Protein AF-X1PFW3-F1 (afdb_monomer)

Organism: NCBI:txid412755

Foldseek 3Di:
DDPCVVCVPPPVDDDDDDPDQWDWDQDPNFIEIEGACVVFDDDDDPPPSPVRVVVVLVVVCVVPNGQEYEYEPPLDWDDPPPHYTYDNPWPFDDPVCVVVVHRTD

pLDDT: mean 93.0, std 5.18, range [73.5, 98.44]

Mean predicted aligned error: 4.08 Å

Secondary structure (DSSP, 8-state):
--HHHHTTT-TT------SSS-EEEEETTEEEEE--STT------TTTTHHHHHHHHHHHTTTS--SEEEE-SS---EEETTTEEE--------HHHHHHT-S--

Structure (mmCIF, N/CA/C/O backbone):
data_AF-X1PFW3-F1
#
_entry.id   AF-X1PFW3-F1
#
loop_
_atom_site.group_PDB
_atom_site.id
_atom_site.type_symbol
_atom_site.label_atom_id
_atom_site.label_alt_id
_atom_site.label_comp_id
_atom_site.label_asym_id
_atom_site.label_entity_id
_atom_site.label_seq_id
_atom_site.pdbx_PDB_ins_code
_atom_site.Cartn_x
_atom_site.Cartn_y
_atom_site.Cartn_z
_atom_site.occupancy
_atom_site.B_iso_or_equiv
_atom_site.auth_seq_id
_atom_site.auth_comp_id
_atom_site.auth_asym_id
_atom_site.auth_atom_id
_atom_site.pdbx_PDB_model_num
ATOM 1 N N . MET A 1 1 ? 6.676 8.861 26.776 1.00 73.50 1 MET A N 1
ATOM 2 C CA . MET A 1 1 ? 5.218 8.609 26.901 1.00 73.50 1 MET A CA 1
ATOM 3 C C . MET A 1 1 ? 4.724 8.035 25.578 1.00 73.50 1 MET A C 1
ATOM 5 O O . MET A 1 1 ? 5.119 8.570 24.556 1.00 73.50 1 MET A O 1
ATOM 9 N N . THR A 1 2 ? 3.950 6.943 25.555 1.00 92.81 2 THR A N 1
ATOM 10 C CA . THR A 1 2 ? 3.435 6.373 24.288 1.00 92.81 2 THR A CA 1
ATOM 11 C C . THR A 1 2 ? 2.153 7.084 23.851 1.00 92.81 2 THR A C 1
ATOM 13 O O . THR A 1 2 ? 1.436 7.620 24.699 1.00 92.81 2 THR A O 1
ATOM 16 N N . LEU A 1 3 ? 1.821 7.048 22.555 1.00 94.00 3 LEU A N 1
ATOM 17 C CA . LEU A 1 3 ? 0.558 7.608 22.055 1.00 94.00 3 LEU A CA 1
ATOM 18 C C . LEU A 1 3 ? -0.666 6.946 22.711 1.00 94.00 3 LEU A C 1
ATOM 20 O O . LEU A 1 3 ? -1.616 7.635 23.070 1.00 94.00 3 LEU A O 1
ATOM 24 N N . ALA A 1 4 ? -0.617 5.632 22.953 1.00 93.12 4 ALA A N 1
ATOM 25 C CA . ALA A 1 4 ? -1.684 4.917 23.656 1.00 93.12 4 ALA A CA 1
ATOM 26 C C . ALA A 1 4 ? -1.907 5.445 25.081 1.00 93.12 4 ALA A C 1
ATOM 28 O O . ALA A 1 4 ? -3.047 5.633 25.495 1.00 93.12 4 ALA A O 1
ATOM 29 N N . LYS A 1 5 ? -0.826 5.753 25.813 1.00 94.69 5 LYS A N 1
ATOM 30 C CA . LYS A 1 5 ? -0.917 6.373 27.144 1.00 94.69 5 LYS A CA 1
ATOM 31 C C . LYS A 1 5 ? -1.468 7.796 27.065 1.00 94.69 5 LYS A C 1
ATOM 33 O O . LYS A 1 5 ? -2.310 8.156 27.879 1.00 94.69 5 LYS A O 1
ATOM 38 N N . TYR A 1 6 ? -1.023 8.578 26.082 1.00 96.56 6 TYR A N 1
ATOM 39 C CA . TYR A 1 6 ? -1.499 9.946 25.875 1.00 96.56 6 TYR A CA 1
ATOM 40 C C . TYR A 1 6 ? -3.012 9.997 25.594 1.00 96.56 6 TYR A C 1
ATOM 42 O O . TYR A 1 6 ? -3.724 10.803 26.187 1.00 96.56 6 TYR A O 1
ATOM 50 N N . TYR A 1 7 ? -3.528 9.083 24.766 1.00 96.94 7 TYR A N 1
ATOM 51 C CA . TYR A 1 7 ? -4.946 9.025 24.395 1.00 96.94 7 TYR A CA 1
ATOM 52 C C . TYR A 1 7 ? -5.814 8.122 25.285 1.00 96.94 7 TYR A C 1
ATOM 54 O O . TYR A 1 7 ? -6.990 7.936 24.980 1.00 96.94 7 TYR A O 1
ATOM 62 N N . ALA A 1 8 ? -5.302 7.607 26.408 1.00 94.69 8 ALA A N 1
ATOM 63 C CA . ALA A 1 8 ? -5.996 6.604 27.228 1.00 94.69 8 ALA A CA 1
ATOM 64 C C . ALA A 1 8 ? -7.395 7.028 27.726 1.00 94.69 8 ALA A C 1
ATOM 66 O O . ALA A 1 8 ? -8.243 6.177 27.979 1.00 94.69 8 ALA A O 1
ATOM 67 N N . LYS A 1 9 ? -7.652 8.338 27.863 1.00 96.81 9 LYS A N 1
ATOM 68 C CA . LYS A 1 9 ? -8.951 8.889 28.299 1.00 96.81 9 LYS A CA 1
ATOM 69 C C . LYS A 1 9 ? -9.846 9.370 27.145 1.00 96.81 9 LYS A C 1
ATOM 71 O O . LYS A 1 9 ? -10.977 9.786 27.391 1.00 96.81 9 LYS A O 1
ATOM 76 N N . ASN A 1 10 ? -9.373 9.341 25.897 1.00 97.31 10 ASN A N 1
ATOM 77 C CA . ASN A 1 10 ? -10.135 9.813 24.741 1.00 97.31 10 ASN A CA 1
ATOM 78 C C . ASN A 1 10 ? -10.902 8.657 24.083 1.00 97.31 10 ASN A C 1
ATOM 80 O O . ASN A 1 10 ? -10.342 7.896 23.300 1.00 97.31 10 ASN A O 1
ATOM 84 N N . LYS A 1 11 ? -12.212 8.577 24.347 1.00 95.62 11 LYS A N 1
ATOM 85 C CA . LYS A 1 11 ? -13.099 7.517 23.830 1.00 95.62 11 LYS A CA 1
ATOM 86 C C . LYS A 1 11 ? -13.244 7.480 22.302 1.00 95.62 11 LYS A C 1
ATOM 88 O O . LYS A 1 11 ? -13.779 6.506 21.795 1.00 95.62 11 LYS A O 1
ATOM 93 N N . ARG A 1 12 ? -12.809 8.523 21.583 1.00 95.69 12 ARG A N 1
ATOM 94 C CA . ARG A 1 12 ? -12.858 8.589 20.110 1.00 95.69 12 ARG A CA 1
ATOM 95 C C . ARG A 1 12 ? -11.640 7.950 19.436 1.00 95.69 12 ARG A C 1
ATOM 97 O O . ARG A 1 12 ? -11.627 7.827 18.217 1.00 95.69 12 ARG A O 1
ATOM 104 N N . VAL A 1 13 ? -10.596 7.618 20.199 1.00 94.88 13 VAL A N 1
ATOM 105 C CA . VAL A 1 13 ? -9.361 7.029 19.671 1.00 94.88 13 VAL A CA 1
ATOM 106 C C . VAL A 1 13 ? -9.355 5.544 19.992 1.00 94.88 13 VAL A C 1
ATOM 108 O O . VAL A 1 13 ? -9.383 5.145 21.155 1.00 94.88 13 VAL A O 1
ATOM 111 N N . HIS A 1 14 ? -9.280 4.731 18.946 1.00 91.31 14 HIS A N 1
ATOM 112 C CA . HIS A 1 14 ? -9.216 3.281 19.046 1.00 91.31 14 HIS A CA 1
ATOM 113 C C . HIS A 1 14 ? -7.906 2.786 18.437 1.00 91.31 14 HIS A C 1
ATOM 115 O O . HIS A 1 14 ? -7.411 3.350 17.463 1.00 91.31 14 HIS A O 1
ATOM 121 N N . TRP A 1 15 ? -7.347 1.727 19.018 1.00 90.94 15 TRP A N 1
ATOM 122 C CA . TRP A 1 15 ? -6.120 1.101 18.539 1.00 90.94 15 TRP A CA 1
ATOM 123 C C . TRP A 1 15 ? -6.467 -0.204 17.839 1.00 90.94 15 TRP A C 1
ATOM 125 O O . TRP A 1 15 ? -6.973 -1.129 18.470 1.00 90.94 15 TRP A O 1
ATOM 135 N N . MET A 1 16 ? -6.168 -0.286 16.547 1.00 89.62 16 MET A N 1
ATOM 136 C CA . MET A 1 16 ? -6.175 -1.538 15.804 1.00 89.62 16 MET A CA 1
ATOM 137 C C . MET A 1 16 ? -4.726 -1.955 15.582 1.00 89.62 16 MET A C 1
ATOM 139 O O . MET A 1 16 ? -3.998 -1.311 14.833 1.00 89.62 16 MET A O 1
ATOM 143 N N . VAL A 1 17 ? -4.299 -3.010 16.274 1.00 90.50 17 VAL A N 1
ATOM 144 C CA . VAL A 1 17 ? -2.937 -3.545 16.171 1.00 90.50 17 VAL A CA 1
ATOM 145 C C . VAL A 1 17 ? -3.026 -4.968 15.637 1.00 90.50 17 VAL A C 1
ATOM 147 O O . VAL A 1 17 ? -3.243 -5.916 16.394 1.00 90.50 17 VAL A O 1
ATOM 150 N N . GLY A 1 18 ? -2.914 -5.118 14.319 1.00 88.12 18 GLY A N 1
ATOM 151 C 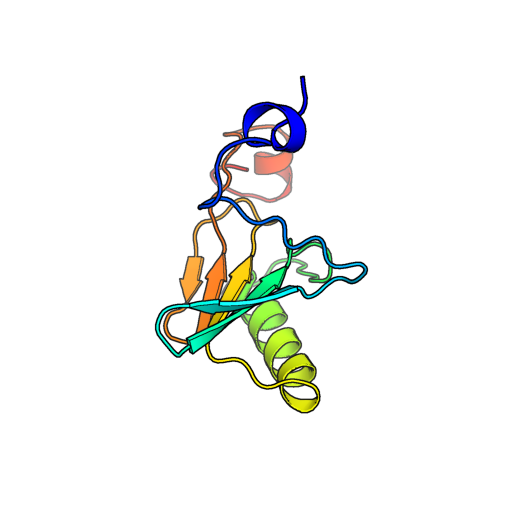CA . GLY A 1 18 ? -2.864 -6.431 13.688 1.00 88.12 18 GLY A CA 1
ATOM 152 C C . GLY A 1 18 ? -1.587 -7.182 14.034 1.00 88.12 18 GLY A C 1
ATOM 153 O O . GLY A 1 18 ? -0.531 -6.597 14.260 1.00 88.12 18 GLY A O 1
ATOM 154 N N . ARG A 1 19 ? -1.692 -8.512 14.051 1.00 90.62 19 ARG A N 1
ATOM 155 C CA . ARG A 1 19 ? -0.552 -9.425 14.240 1.00 90.62 19 ARG A CA 1
ATOM 156 C C . ARG A 1 19 ? 0.098 -9.858 12.923 1.00 90.62 19 ARG A C 1
ATOM 158 O O . ARG A 1 19 ? 1.092 -10.572 12.951 1.00 90.62 19 ARG A O 1
ATOM 165 N N . GLY A 1 20 ? -0.494 -9.486 11.790 1.00 92.00 20 GLY A N 1
ATOM 166 C CA . GLY A 1 20 ? -0.055 -9.879 10.455 1.00 92.00 20 GLY A CA 1
ATOM 167 C C . GLY A 1 20 ? 0.223 -8.681 9.555 1.00 92.00 20 GLY A C 1
ATOM 168 O O . GLY A 1 20 ? 0.066 -7.531 9.958 1.00 92.00 20 GLY A O 1
ATOM 169 N N . TYR A 1 21 ? 0.615 -8.978 8.317 1.00 95.44 21 TYR A N 1
ATOM 170 C CA . TYR A 1 21 ? 0.995 -7.973 7.322 1.00 95.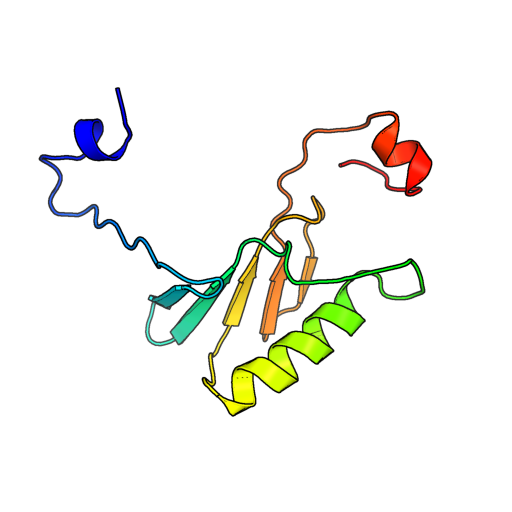44 21 TYR A CA 1
ATOM 171 C C . TYR A 1 21 ? -0.173 -7.068 6.891 1.00 95.44 21 TYR A C 1
ATOM 173 O O . TYR A 1 21 ? 0.010 -5.872 6.679 1.00 95.44 21 TYR A O 1
ATOM 181 N N . HIS A 1 22 ? -1.382 -7.629 6.799 1.00 96.75 22 HIS A N 1
ATOM 182 C CA . HIS A 1 22 ? -2.589 -6.892 6.433 1.00 96.75 22 HIS A CA 1
ATOM 183 C C . HIS A 1 22 ? -3.400 -6.501 7.667 1.00 96.75 22 HIS A C 1
ATOM 185 O O . HIS A 1 22 ? -3.761 -7.348 8.485 1.00 96.75 22 HIS A O 1
ATOM 191 N N . ASN A 1 23 ? -3.766 -5.225 7.738 1.00 96.50 23 ASN A N 1
ATOM 192 C CA . ASN A 1 23 ? -4.814 -4.711 8.613 1.00 96.50 23 ASN A CA 1
ATOM 193 C C . ASN A 1 23 ? -5.976 -4.254 7.744 1.00 96.50 23 ASN A C 1
ATOM 195 O O . ASN A 1 23 ? -5.745 -3.640 6.713 1.00 96.50 23 ASN A O 1
ATOM 199 N N . THR A 1 24 ? -7.215 -4.539 8.125 1.00 96.62 24 THR A N 1
ATOM 200 C CA . THR A 1 24 ? -8.376 -4.115 7.333 1.00 96.62 24 THR A CA 1
ATOM 201 C C . THR A 1 24 ? -9.376 -3.392 8.214 1.00 96.62 24 THR A C 1
ATOM 203 O O . THR A 1 24 ? -9.709 -3.885 9.289 1.00 96.62 24 THR A O 1
ATOM 206 N N . GLN A 1 25 ? -9.866 -2.248 7.744 1.00 96.00 25 GLN A N 1
ATOM 207 C CA . GLN A 1 25 ? -10.848 -1.423 8.438 1.00 96.00 25 GLN A CA 1
ATOM 208 C C . GLN A 1 25 ? -11.884 -0.906 7.443 1.00 96.00 25 GLN A C 1
ATOM 210 O O . GLN A 1 25 ? -11.562 -0.562 6.309 1.00 96.00 25 GLN A O 1
ATOM 215 N N . GLU A 1 26 ? -13.135 -0.827 7.879 1.00 96.62 26 GLU A N 1
ATOM 216 C CA . GLU A 1 26 ? -14.181 -0.148 7.124 1.00 96.62 26 GLU A CA 1
ATOM 217 C C . GLU A 1 26 ? -14.114 1.365 7.367 1.00 96.62 26 GLU A C 1
ATOM 219 O O . GLU A 1 26 ? -14.099 1.812 8.518 1.00 96.62 26 GLU A O 1
ATOM 224 N N . ILE A 1 27 ? -14.055 2.145 6.289 1.00 95.38 27 ILE A N 1
ATOM 225 C CA . ILE A 1 27 ? -14.010 3.609 6.299 1.00 95.38 27 ILE A CA 1
ATOM 226 C C . ILE A 1 27 ? -15.072 4.103 5.322 1.00 95.38 27 ILE A C 1
ATOM 228 O O . ILE A 1 27 ? -14.989 3.833 4.126 1.00 95.38 27 ILE A O 1
ATOM 232 N N . MET A 1 28 ? -16.077 4.820 5.833 1.00 95.62 28 MET A N 1
ATOM 233 C CA . MET A 1 28 ? -17.189 5.353 5.030 1.00 95.62 28 MET A CA 1
ATOM 234 C C . MET A 1 28 ? -17.856 4.284 4.135 1.00 95.62 28 MET A C 1
ATOM 236 O O . MET A 1 28 ? -18.123 4.530 2.962 1.00 95.62 28 MET A O 1
ATOM 240 N N . GLY A 1 29 ? -18.083 3.079 4.674 1.00 96.50 29 GLY A N 1
ATOM 241 C CA . GLY A 1 29 ? -18.706 1.962 3.950 1.00 96.50 29 GLY A CA 1
ATOM 242 C C . GLY A 1 29 ? -17.788 1.225 2.968 1.00 96.50 29 GLY A C 1
ATOM 243 O O . GLY A 1 29 ? -18.257 0.353 2.243 1.00 96.50 29 GLY A O 1
ATOM 244 N N . ARG A 1 30 ? -16.493 1.565 2.914 1.00 96.44 30 ARG A N 1
ATOM 245 C CA . ARG A 1 30 ? -15.497 0.889 2.071 1.00 96.44 30 ARG A CA 1
ATOM 246 C C . ARG A 1 30 ? -14.514 0.106 2.918 1.00 96.44 30 ARG A C 1
ATOM 248 O O . ARG A 1 30 ? -13.978 0.624 3.897 1.00 96.44 30 ARG A O 1
ATOM 255 N N . LYS A 1 31 ? -14.218 -1.121 2.513 1.00 97.81 31 LYS A N 1
ATOM 256 C CA . LYS A 1 31 ? -13.228 -1.976 3.157 1.00 97.81 31 LYS A CA 1
ATOM 257 C C . LYS A 1 31 ? -11.830 -1.596 2.678 1.00 97.81 31 LYS A C 1
ATOM 259 O O . LYS A 1 31 ? -11.493 -1.806 1.517 1.00 97.81 31 LYS A O 1
ATOM 264 N N . VAL A 1 32 ? -11.018 -1.045 3.572 1.00 97.88 32 VAL A N 1
ATOM 265 C CA . VAL A 1 32 ? -9.671 -0.548 3.268 1.00 97.88 32 VAL A CA 1
ATOM 266 C C . VAL A 1 32 ? -8.627 -1.450 3.907 1.00 97.88 32 VAL A C 1
ATOM 268 O O . VAL A 1 32 ? -8.689 -1.709 5.111 1.00 97.88 32 VAL A O 1
ATOM 271 N N . ARG A 1 33 ? -7.659 -1.914 3.113 1.00 97.94 33 ARG A N 1
ATOM 272 C CA . ARG A 1 33 ? -6.507 -2.691 3.578 1.00 97.94 33 ARG A CA 1
ATOM 273 C C . ARG A 1 33 ? -5.301 -1.778 3.761 1.00 97.94 33 ARG A C 1
ATOM 275 O O . ARG A 1 33 ? -4.931 -1.022 2.872 1.00 97.94 33 ARG A O 1
ATOM 282 N N . PHE A 1 34 ? -4.683 -1.870 4.926 1.00 97.44 34 PHE A N 1
ATOM 283 C CA . PHE A 1 34 ? -3.462 -1.180 5.300 1.00 97.44 34 PHE A CA 1
ATOM 284 C C . PHE A 1 34 ? -2.329 -2.192 5.399 1.00 97.44 34 PHE A C 1
ATOM 286 O O . PHE A 1 34 ? -2.464 -3.232 6.053 1.00 97.44 34 PHE A O 1
ATOM 293 N N . HIS A 1 35 ? -1.200 -1.863 4.788 1.00 96.75 35 HIS A N 1
ATOM 294 C CA . HIS A 1 35 ? 0.046 -2.607 4.921 1.00 96.75 35 HIS A CA 1
ATOM 295 C C . HIS A 1 35 ? 1.224 -1.648 4.765 1.00 96.75 35 HIS A C 1
ATOM 297 O O . HIS A 1 35 ? 1.080 -0.569 4.204 1.00 96.75 35 HIS A O 1
ATOM 303 N N . HIS A 1 36 ? 2.399 -1.990 5.286 1.00 95.44 36 HIS A N 1
ATOM 304 C CA . HIS A 1 36 ? 3.530 -1.062 5.216 1.00 95.44 36 HIS A CA 1
ATOM 305 C C . HIS A 1 36 ? 4.133 -0.995 3.803 1.00 95.44 36 HIS A C 1
ATOM 307 O O . HIS A 1 36 ? 4.439 0.091 3.329 1.00 95.44 36 HIS A O 1
ATOM 313 N N . GLY A 1 37 ? 4.211 -2.126 3.096 1.00 95.94 37 GLY A N 1
ATOM 314 C CA . GLY A 1 37 ? 4.743 -2.212 1.724 1.00 95.94 37 GLY A CA 1
ATOM 315 C C . GLY A 1 37 ? 6.015 -3.059 1.594 1.00 95.94 37 GLY A C 1
ATOM 316 O O . GLY A 1 37 ? 6.347 -3.485 0.497 1.00 95.94 37 GLY A O 1
ATOM 317 N N . ASP A 1 38 ? 6.649 -3.431 2.708 1.00 94.94 38 ASP A N 1
ATOM 318 C CA . ASP A 1 38 ? 7.876 -4.250 2.790 1.00 94.94 38 ASP A CA 1
ATOM 319 C C . ASP A 1 38 ? 7.705 -5.724 2.373 1.00 94.94 38 ASP A C 1
ATOM 321 O O . ASP A 1 38 ? 8.686 -6.452 2.234 1.00 94.94 38 ASP A O 1
ATOM 325 N N . GLY A 1 39 ? 6.472 -6.173 2.124 1.00 94.94 39 GLY A N 1
ATOM 326 C CA . GLY A 1 39 ? 6.160 -7.463 1.501 1.00 94.94 39 GLY A CA 1
ATOM 327 C C . GLY A 1 39 ? 6.200 -7.433 -0.032 1.00 94.94 39 GLY A C 1
ATOM 328 O O . GLY A 1 39 ? 6.106 -8.480 -0.669 1.00 94.94 39 GLY A O 1
ATOM 329 N N . LEU A 1 40 ? 6.343 -6.253 -0.640 1.00 95.69 40 LEU A N 1
ATOM 330 C CA . LEU A 1 40 ? 6.425 -6.069 -2.087 1.00 95.69 40 LEU A CA 1
ATOM 331 C C . LEU A 1 40 ? 7.894 -6.067 -2.542 1.00 95.69 40 LEU A C 1
ATOM 333 O O . LEU A 1 40 ? 8.804 -5.725 -1.785 1.00 95.69 40 LEU A O 1
ATOM 337 N N . ARG A 1 41 ? 8.153 -6.466 -3.790 1.00 93.94 41 ARG A N 1
ATOM 338 C CA . ARG A 1 41 ? 9.502 -6.493 -4.377 1.00 93.94 41 ARG A CA 1
ATOM 339 C C . ARG A 1 41 ? 9.488 -5.826 -5.745 1.00 93.94 41 ARG A C 1
ATOM 341 O O . ARG A 1 41 ? 8.652 -6.153 -6.583 1.00 93.94 41 ARG A O 1
ATOM 348 N N . TYR A 1 42 ? 10.432 -4.918 -5.961 1.00 91.81 42 TYR A N 1
ATOM 349 C CA . TYR A 1 42 ? 10.622 -4.182 -7.205 1.00 91.81 42 TYR A CA 1
ATOM 350 C C . TYR A 1 42 ? 12.120 -4.102 -7.514 1.00 91.81 42 TYR A C 1
ATOM 352 O O . TYR A 1 42 ? 12.922 -3.927 -6.601 1.00 91.81 42 TYR A O 1
ATOM 360 N N . GLN A 1 43 ? 12.493 -4.276 -8.782 1.00 88.94 43 GLN A N 1
ATOM 361 C CA . GLN A 1 43 ? 13.891 -4.364 -9.234 1.00 88.94 43 GLN A CA 1
ATOM 362 C C . GLN A 1 43 ? 14.198 -3.382 -1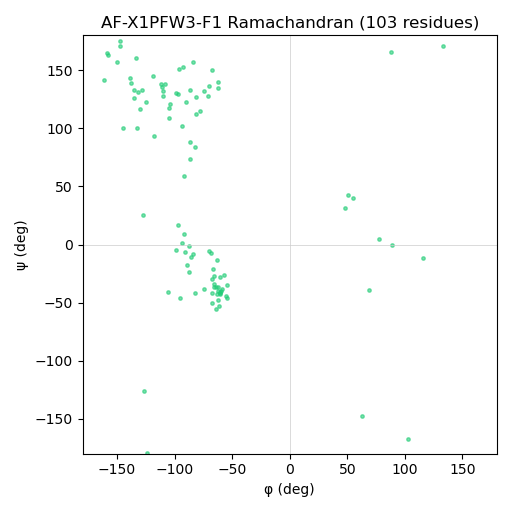0.377 1.00 88.94 43 GLN A C 1
ATOM 364 O O . GLN A 1 43 ? 15.101 -3.612 -11.176 1.00 88.94 43 GLN A O 1
ATOM 369 N N . GLY A 1 44 ? 13.441 -2.287 -10.476 1.00 85.94 44 GLY A N 1
ATOM 370 C CA . GLY A 1 44 ? 13.537 -1.36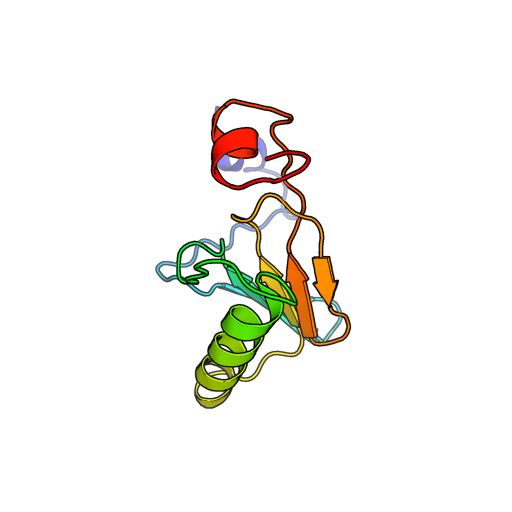0 -11.603 1.00 85.94 44 GLY A CA 1
ATOM 371 C C . GLY A 1 44 ? 12.639 -1.754 -12.781 1.00 85.94 44 GLY A C 1
ATOM 372 O O . GLY A 1 44 ? 12.108 -2.864 -12.844 1.00 85.94 44 GLY A O 1
ATOM 373 N N . GLY A 1 45 ? 12.444 -0.815 -13.707 1.00 87.62 45 GLY A N 1
ATOM 374 C CA . GLY A 1 45 ? 11.621 -0.998 -14.901 1.00 87.62 45 GL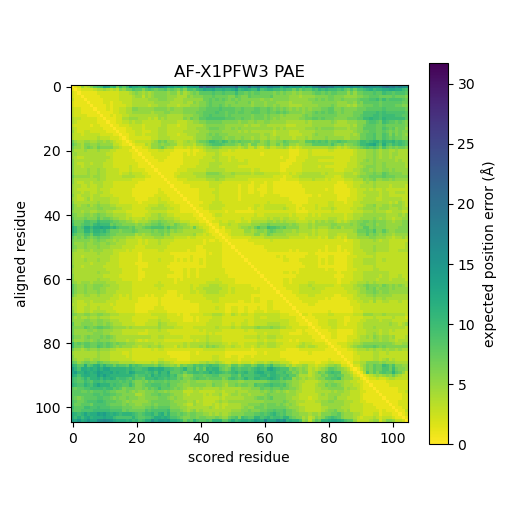Y A CA 1
ATOM 375 C C . GLY A 1 45 ? 10.645 0.149 -15.164 1.00 87.62 45 GLY A C 1
ATOM 376 O O . GLY A 1 45 ? 10.447 1.055 -14.355 1.00 87.62 45 GLY A O 1
ATOM 377 N N . VAL A 1 46 ? 10.023 0.106 -16.340 1.00 86.81 46 VAL A N 1
ATOM 378 C CA . VAL A 1 46 ? 9.003 1.081 -16.736 1.00 86.81 46 VAL A CA 1
ATOM 379 C C . VAL A 1 46 ? 7.738 0.869 -15.900 1.00 86.81 46 VAL 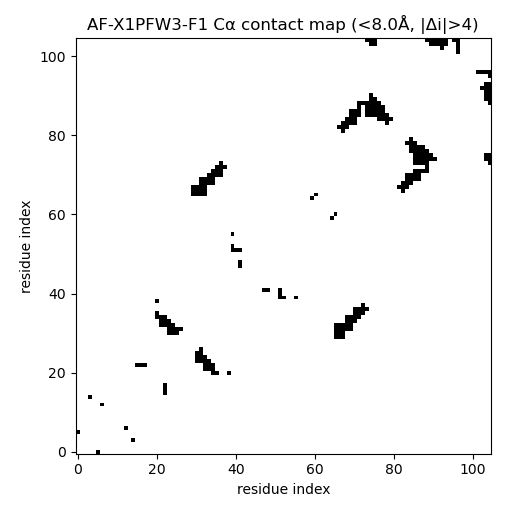A C 1
ATOM 381 O O . VAL A 1 46 ? 7.298 -0.261 -15.698 1.00 86.81 46 VAL A O 1
ATOM 384 N N . GLY A 1 47 ? 7.145 1.963 -15.421 1.00 85.25 47 GLY A N 1
ATOM 385 C CA . GLY A 1 47 ? 5.917 1.935 -14.618 1.00 85.25 47 GLY A CA 1
ATOM 386 C C . GLY A 1 47 ? 6.136 1.803 -13.108 1.00 85.25 47 GLY A C 1
ATOM 387 O O . GLY A 1 47 ? 5.157 1.804 -12.357 1.00 85.25 47 GLY A O 1
ATOM 388 N N . GLY A 1 48 ? 7.385 1.725 -12.640 1.00 89.94 48 GLY A N 1
ATOM 389 C CA . GLY A 1 48 ? 7.693 1.741 -11.211 1.00 89.94 48 GLY A CA 1
ATOM 390 C C . GLY A 1 48 ? 7.100 0.552 -10.451 1.00 89.94 48 GLY A C 1
ATOM 391 O O . GLY A 1 48 ? 6.917 -0.545 -10.983 1.00 89.94 48 GLY A O 1
ATOM 392 N N . ILE A 1 49 ? 6.732 0.787 -9.193 1.00 93.56 49 ILE A N 1
ATOM 393 C CA . ILE A 1 49 ? 6.163 -0.239 -8.307 1.00 93.56 49 ILE A CA 1
ATOM 394 C C . ILE A 1 49 ? 4.742 -0.680 -8.696 1.00 93.56 49 ILE A C 1
ATOM 396 O O . ILE A 1 49 ? 4.202 -1.604 -8.090 1.00 93.56 49 ILE A O 1
ATOM 400 N N . SER A 1 50 ? 4.115 -0.051 -9.695 1.00 95.06 50 SER A N 1
ATOM 401 C CA . SER A 1 50 ? 2.708 -0.306 -10.025 1.00 95.06 50 SER A CA 1
ATOM 402 C C . SER A 1 50 ? 2.443 -1.763 -10.416 1.00 95.06 50 SER A C 1
ATOM 404 O O . SER A 1 50 ? 1.473 -2.366 -9.958 1.00 95.06 50 SER A O 1
ATOM 406 N N . ILE A 1 51 ? 3.337 -2.368 -11.202 1.00 94.69 51 ILE A N 1
ATOM 407 C CA . ILE A 1 51 ? 3.222 -3.763 -11.636 1.00 94.69 51 ILE A CA 1
ATOM 408 C C . ILE A 1 51 ? 3.299 -4.748 -10.457 1.00 94.69 51 ILE A C 1
ATOM 410 O O . ILE A 1 51 ? 2.365 -5.545 -10.309 1.00 94.69 51 ILE A O 1
ATOM 414 N N . PRO A 1 52 ? 4.346 -4.742 -9.603 1.00 95.62 52 PRO A N 1
ATOM 415 C CA . PRO A 1 52 ? 4.394 -5.658 -8.465 1.00 95.62 52 PRO A CA 1
ATOM 416 C C . PRO A 1 52 ? 3.251 -5.433 -7.467 1.00 95.62 52 PRO A C 1
ATOM 418 O O . PRO A 1 52 ? 2.709 -6.417 -6.965 1.00 95.62 52 PRO A O 1
ATOM 421 N N . VAL A 1 53 ? 2.826 -4.184 -7.236 1.00 97.44 53 VAL A N 1
ATOM 422 C CA . VAL A 1 53 ? 1.672 -3.871 -6.372 1.00 97.44 53 VAL A CA 1
ATOM 423 C C . VAL A 1 53 ? 0.391 -4.498 -6.923 1.00 97.44 53 VAL A C 1
ATOM 425 O O . VAL A 1 53 ? -0.272 -5.261 -6.222 1.00 97.44 53 VAL A O 1
ATOM 428 N N . ASN A 1 54 ? 0.071 -4.254 -8.197 1.00 97.12 54 ASN A N 1
ATOM 429 C CA . ASN A 1 54 ? -1.137 -4.791 -8.826 1.00 97.12 54 ASN A CA 1
ATOM 430 C C . ASN A 1 54 ? -1.157 -6.326 -8.811 1.00 97.12 54 ASN A C 1
ATOM 432 O O . ASN A 1 54 ? -2.198 -6.931 -8.550 1.00 97.12 54 ASN A O 1
ATOM 436 N N . LYS A 1 55 ? -0.006 -6.971 -9.047 1.00 96.88 55 LYS A N 1
ATOM 437 C CA . LYS A 1 55 ? 0.113 -8.435 -8.965 1.00 96.88 55 LYS A CA 1
ATOM 438 C C . LYS A 1 55 ? -0.155 -8.957 -7.554 1.00 96.88 55 LYS A C 1
ATOM 440 O O . LYS A 1 55 ? -0.828 -9.978 -7.422 1.00 96.88 55 LYS A O 1
ATOM 445 N N . ALA A 1 56 ? 0.370 -8.291 -6.527 1.00 97.81 56 ALA A N 1
ATOM 446 C CA . ALA A 1 56 ? 0.191 -8.696 -5.137 1.00 9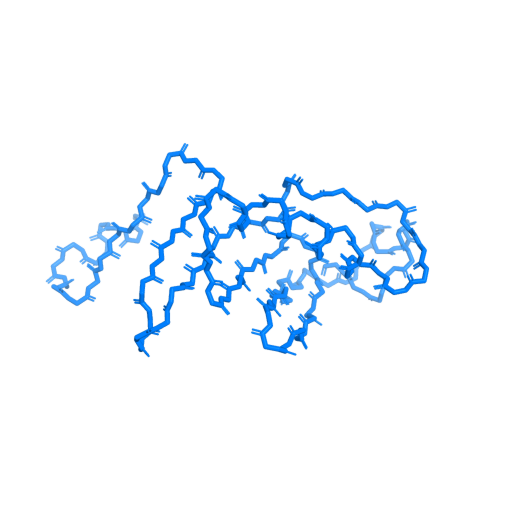7.81 56 ALA A CA 1
ATOM 447 C C . ALA A 1 56 ? -1.268 -8.539 -4.684 1.00 97.81 56 ALA A C 1
ATOM 449 O O . ALA A 1 56 ? -1.864 -9.516 -4.231 1.00 97.81 56 ALA A O 1
ATOM 450 N N . ILE A 1 57 ? -1.870 -7.367 -4.921 1.00 98.06 57 ILE A N 1
ATOM 451 C CA . ILE A 1 57 ? -3.284 -7.088 -4.621 1.00 98.06 57 ILE A CA 1
ATOM 452 C C . ILE A 1 57 ? -4.188 -8.124 -5.291 1.00 98.06 57 ILE A C 1
ATOM 454 O O . ILE A 1 57 ? -5.029 -8.722 -4.628 1.00 98.06 57 ILE A O 1
ATOM 458 N N . ALA A 1 58 ? -3.955 -8.437 -6.570 1.00 98.12 58 ALA A N 1
ATOM 459 C CA . ALA A 1 58 ? -4.743 -9.441 -7.282 1.00 98.12 58 ALA A CA 1
ATOM 460 C C . ALA A 1 58 ? -4.670 -10.850 -6.658 1.00 98.12 58 ALA A C 1
ATOM 462 O O . ALA A 1 58 ? -5.608 -11.629 -6.819 1.00 98.12 58 ALA A O 1
ATOM 463 N N . GLN A 1 59 ? -3.581 -11.217 -5.967 1.00 98.12 59 GLN A N 1
ATOM 464 C CA . GLN A 1 59 ? -3.521 -12.479 -5.216 1.00 98.12 59 GLN A CA 1
ATOM 465 C C . GLN A 1 59 ? -4.173 -12.360 -3.841 1.00 98.12 59 GLN A C 1
ATOM 467 O O . GLN A 1 59 ? -4.891 -13.269 -3.431 1.00 98.12 59 GLN A O 1
ATOM 472 N N . TRP A 1 60 ? -3.947 -11.257 -3.130 1.00 97.88 60 TRP A N 1
ATOM 473 C CA . TRP A 1 60 ? -4.522 -11.037 -1.803 1.00 97.88 60 TRP A CA 1
ATOM 474 C C . TRP A 1 60 ? -6.046 -10.942 -1.846 1.00 97.88 60 TRP A C 1
ATOM 476 O O . TRP A 1 60 ? -6.723 -11.495 -0.978 1.00 97.88 60 TRP A O 1
ATOM 486 N N . ASP A 1 61 ? -6.590 -10.346 -2.903 1.00 97.94 61 ASP A N 1
ATOM 487 C CA . ASP A 1 61 ? -8.029 -10.215 -3.114 1.00 97.94 61 ASP A CA 1
ATOM 488 C C . ASP A 1 61 ? -8.721 -11.566 -3.346 1.00 97.94 61 ASP A C 1
ATOM 490 O O . ASP A 1 61 ? -9.908 -11.692 -3.063 1.00 97.94 61 ASP A O 1
ATOM 494 N N . LYS A 1 62 ? -7.992 -12.618 -3.755 1.00 98.19 62 LYS A N 1
ATOM 495 C CA . LYS A 1 62 ? -8.547 -13.985 -3.813 1.00 98.19 62 LYS A CA 1
ATOM 496 C C . LYS A 1 62 ? -8.898 -14.540 -2.433 1.00 98.19 62 LYS A C 1
ATOM 498 O O . LYS A 1 62 ? -9.755 -15.410 -2.335 1.00 98.19 62 LYS A O 1
ATOM 503 N N . VAL A 1 63 ? -8.215 -14.075 -1.384 1.00 96.88 63 VAL A N 1
ATOM 504 C CA . VAL A 1 63 ? -8.449 -14.496 0.006 1.00 96.88 63 VAL A CA 1
ATOM 505 C C . VAL A 1 63 ? -9.386 -13.518 0.704 1.00 96.88 63 VAL A C 1
ATOM 507 O O . VAL A 1 63 ? -10.321 -13.923 1.390 1.00 96.88 63 VAL A O 1
ATOM 510 N N . GLN A 1 64 ? -9.139 -12.219 0.538 1.00 95.81 64 GLN A N 1
ATOM 511 C CA . GLN A 1 64 ? -9.955 -11.173 1.129 1.00 95.81 64 GLN A CA 1
ATOM 512 C C . GLN A 1 64 ? -10.042 -9.981 0.182 1.00 95.81 64 GLN A C 1
ATOM 514 O O . GLN A 1 64 ? -9.150 -9.133 0.153 1.00 95.81 64 GLN A O 1
ATOM 519 N N . VAL A 1 65 ? -11.160 -9.895 -0.536 1.00 97.38 65 VAL A N 1
ATOM 520 C CA . VAL A 1 65 ? -11.487 -8.726 -1.356 1.00 97.38 65 VAL A CA 1
ATOM 521 C C . VAL A 1 65 ? -11.618 -7.495 -0.459 1.00 97.38 65 VAL A C 1
ATOM 523 O O . VAL A 1 65 ? -12.254 -7.548 0.608 1.00 97.38 65 VAL A O 1
ATOM 526 N N . VAL A 1 66 ? -11.007 -6.404 -0.915 1.00 98.19 66 VAL A N 1
ATOM 527 C CA . VAL A 1 66 ? -11.087 -5.061 -0.339 1.00 98.19 66 VAL A CA 1
ATOM 528 C C . VAL A 1 66 ? -11.342 -4.035 -1.443 1.00 98.19 66 VAL A C 1
ATOM 530 O O . VAL A 1 66 ? -11.122 -4.289 -2.629 1.00 98.19 66 VAL A O 1
ATOM 533 N N . ASP A 1 67 ? -11.827 -2.864 -1.051 1.00 98.31 67 ASP A N 1
ATOM 534 C CA . ASP A 1 67 ? -12.176 -1.787 -1.972 1.00 98.31 67 ASP A CA 1
ATOM 535 C C . ASP A 1 67 ? -10.996 -0.872 -2.291 1.00 98.31 67 ASP A C 1
ATOM 537 O O . ASP A 1 67 ? -11.039 -0.175 -3.309 1.00 98.31 67 ASP A O 1
ATOM 541 N N . PHE A 1 68 ? -9.998 -0.817 -1.402 1.00 98.31 68 PHE A N 1
ATOM 542 C CA . PHE A 1 68 ? -8.848 0.074 -1.519 1.00 98.31 68 PHE A CA 1
ATOM 543 C C . PHE A 1 68 ? -7.665 -0.380 -0.652 1.00 98.31 68 PHE A C 1
ATOM 545 O O . PHE A 1 68 ? -7.868 -0.788 0.494 1.00 98.31 68 PHE A O 1
ATOM 552 N N . ASP A 1 69 ? -6.442 -0.237 -1.159 1.00 98.44 69 ASP A N 1
ATOM 553 C CA . ASP A 1 69 ? -5.203 -0.448 -0.402 1.00 98.44 69 ASP A CA 1
ATOM 554 C C . ASP A 1 69 ? -4.476 0.873 -0.103 1.00 98.44 69 ASP A C 1
ATOM 556 O O . ASP A 1 69 ? -4.344 1.745 -0.964 1.00 98.44 69 ASP A O 1
ATOM 560 N N . ILE A 1 70 ? -3.961 1.012 1.118 1.00 97.75 70 ILE A N 1
ATOM 561 C CA . ILE A 1 70 ? -3.128 2.139 1.554 1.00 97.75 70 ILE A CA 1
ATOM 562 C C . ILE A 1 70 ? -1.821 1.587 2.116 1.00 97.75 70 ILE A C 1
ATOM 564 O O . ILE A 1 70 ? -1.832 0.806 3.073 1.00 97.75 70 ILE A O 1
ATOM 568 N N . PHE A 1 71 ? -0.694 2.018 1.552 1.00 97.44 71 PHE A N 1
ATOM 569 C CA . PHE A 1 71 ? 0.626 1.577 1.999 1.00 97.44 71 PHE A CA 1
ATOM 570 C C . PHE A 1 71 ? 1.708 2.642 1.844 1.00 97.44 71 PHE A C 1
ATOM 572 O O . PHE A 1 71 ? 1.464 3.698 1.277 1.00 97.44 71 PHE A O 1
ATOM 579 N N . GLY A 1 72 ? 2.893 2.390 2.401 1.00 94.00 72 GLY A N 1
ATOM 580 C CA . GLY A 1 72 ? 4.051 3.285 2.358 1.00 94.00 72 GLY A CA 1
ATOM 581 C C . GLY A 1 72 ? 5.285 2.564 1.822 1.00 94.00 72 GLY A C 1
ATOM 582 O O . GLY A 1 72 ? 5.227 1.967 0.750 1.00 94.00 72 GLY A O 1
ATOM 583 N N . HIS A 1 73 ? 6.389 2.609 2.577 1.00 93.56 73 HIS A N 1
ATOM 584 C CA . HIS A 1 73 ? 7.678 1.947 2.306 1.00 93.56 73 HIS A CA 1
ATOM 585 C C . HIS A 1 73 ? 8.487 2.498 1.121 1.00 93.56 73 HIS A C 1
ATOM 587 O O . HIS A 1 73 ? 9.699 2.623 1.223 1.00 93.56 73 HIS A O 1
ATOM 593 N N . TRP A 1 74 ? 7.835 2.859 0.019 1.00 90.31 74 TRP A N 1
ATOM 594 C CA . TRP A 1 74 ? 8.501 3.234 -1.235 1.00 90.31 74 TRP A CA 1
ATOM 595 C C . TRP A 1 74 ? 8.876 4.713 -1.338 1.00 90.31 74 TRP A C 1
ATOM 597 O O . TRP A 1 74 ? 9.380 5.144 -2.374 1.00 90.31 74 TRP A O 1
ATOM 607 N N . HIS A 1 75 ? 8.544 5.493 -0.303 1.00 90.06 75 HIS A N 1
ATOM 608 C CA . HIS A 1 75 ? 8.839 6.926 -0.171 1.00 90.06 75 HIS A CA 1
ATOM 609 C C . HIS A 1 75 ? 8.487 7.735 -1.429 1.00 90.06 75 HIS A C 1
ATOM 611 O O . HIS A 1 75 ? 9.098 8.737 -1.760 1.00 90.06 75 HIS A O 1
ATOM 617 N N . THR A 1 76 ? 7.453 7.286 -2.137 1.00 87.69 76 THR A N 1
ATOM 618 C CA . THR A 1 76 ? 6.969 7.891 -3.371 1.00 87.69 76 THR A CA 1
ATOM 619 C C . THR A 1 76 ? 5.458 7.960 -3.275 1.00 87.69 76 THR A C 1
ATOM 621 O O . THR A 1 76 ? 4.798 6.946 -3.015 1.00 87.69 76 THR A O 1
ATOM 624 N N . PHE A 1 77 ? 4.906 9.156 -3.470 1.00 91.81 77 PHE A N 1
ATOM 625 C CA . PHE A 1 77 ? 3.464 9.331 -3.530 1.00 91.81 77 PHE A CA 1
ATOM 626 C C . PHE A 1 77 ? 2.948 8.883 -4.897 1.00 91.81 77 PHE A C 1
ATOM 628 O O . PHE A 1 77 ? 3.277 9.490 -5.913 1.00 91.81 77 PHE A O 1
ATOM 635 N N . LEU A 1 78 ? 2.137 7.826 -4.919 1.00 93.62 78 LEU A N 1
ATOM 636 C CA . LEU A 1 78 ? 1.566 7.275 -6.150 1.00 93.62 78 LEU A CA 1
ATOM 637 C C . LEU A 1 78 ? 0.062 7.030 -5.967 1.00 93.62 78 LEU A C 1
ATOM 639 O O . LEU A 1 78 ? -0.320 6.026 -5.357 1.00 93.62 78 LEU A O 1
ATOM 643 N N . PRO A 1 79 ? -0.801 7.930 -6.474 1.00 95.12 79 PRO A N 1
ATOM 644 C CA . PRO A 1 79 ? -2.249 7.788 -6.381 1.00 95.12 79 PRO A CA 1
ATOM 645 C C . PRO A 1 79 ? -2.803 6.943 -7.541 1.00 95.12 79 PRO A C 1
ATOM 647 O O . PRO A 1 79 ? -3.230 7.470 -8.566 1.00 95.12 79 PRO A O 1
ATOM 650 N N . HIS A 1 80 ? -2.852 5.620 -7.374 1.00 95.81 80 HIS A N 1
ATOM 651 C CA . HIS A 1 80 ? -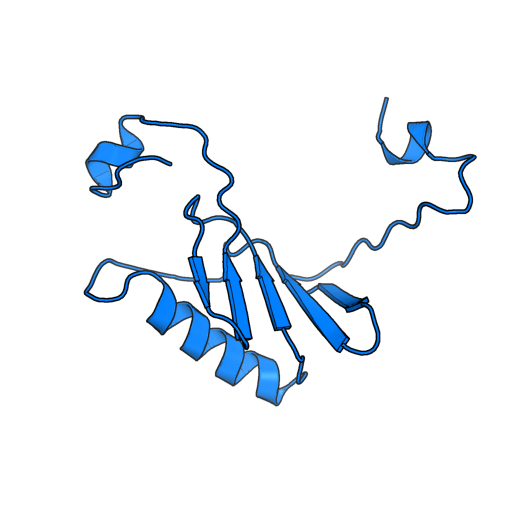3.476 4.692 -8.330 1.00 95.81 80 HIS A CA 1
ATOM 652 C C . HIS A 1 80 ? -4.949 4.426 -7.980 1.00 95.81 80 HIS A C 1
ATOM 654 O O . HIS A 1 80 ? -5.396 3.294 -7.753 1.00 95.81 80 HIS A O 1
ATOM 660 N N . TYR A 1 81 ? -5.731 5.503 -7.942 1.00 91.94 81 TYR A N 1
ATOM 661 C CA . TYR A 1 81 ? -7.180 5.417 -7.786 1.00 91.94 81 TYR A CA 1
ATOM 662 C C . TYR A 1 81 ? -7.808 4.656 -8.976 1.00 91.94 81 TYR A C 1
ATOM 664 O O . TYR A 1 81 ? -7.383 4.867 -10.112 1.00 91.94 81 TYR A O 1
ATOM 672 N N . PRO A 1 82 ? -8.810 3.775 -8.764 1.00 94.25 82 PRO A N 1
ATOM 673 C CA . PRO A 1 82 ? -9.570 3.536 -7.533 1.00 94.25 82 PRO A CA 1
ATOM 674 C C . PRO A 1 82 ? -9.078 2.363 -6.680 1.00 94.25 82 PRO A C 1
ATOM 676 O O . PRO A 1 82 ? -9.855 1.878 -5.862 1.00 94.25 82 PRO A O 1
ATOM 679 N N . LYS A 1 83 ? -7.855 1.852 -6.877 1.00 96.69 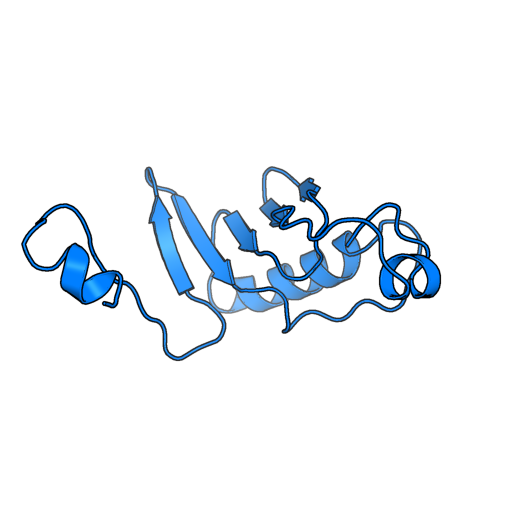83 LYS A N 1
ATOM 680 C CA . LYS A 1 83 ? -7.427 0.608 -6.221 1.00 96.69 83 LYS A CA 1
ATOM 681 C C . LYS A 1 83 ? -6.461 0.784 -5.072 1.00 96.69 83 LYS A C 1
ATOM 683 O O . LYS A 1 83 ? -6.635 0.099 -4.069 1.00 96.69 83 LYS A O 1
ATOM 688 N N . TRP A 1 84 ? -5.487 1.675 -5.178 1.00 98.06 84 TRP A N 1
ATOM 689 C CA . TRP A 1 84 ? -4.527 1.837 -4.096 1.00 98.06 84 TRP A CA 1
ATOM 690 C C . TRP A 1 84 ? -3.809 3.179 -4.118 1.00 98.06 84 TRP A C 1
ATOM 692 O O . TRP A 1 84 ? -3.809 3.897 -5.120 1.00 98.06 84 TRP A O 1
ATOM 702 N N . VAL A 1 85 ? -3.170 3.507 -2.999 1.00 97.75 85 VAL A N 1
ATOM 703 C CA . VAL A 1 85 ? -2.252 4.641 -2.880 1.00 97.75 85 VAL A CA 1
ATOM 704 C C . VAL A 1 85 ? -0.992 4.233 -2.120 1.00 97.75 85 VAL A C 1
ATOM 706 O O . VAL A 1 85 ? -1.067 3.612 -1.059 1.00 97.75 85 VAL A O 1
ATOM 709 N N . SER A 1 86 ? 0.163 4.608 -2.672 1.00 96.06 86 SER A N 1
ATOM 710 C CA . SER A 1 86 ? 1.422 4.652 -1.925 1.00 96.06 86 SER A CA 1
ATOM 711 C C . SER A 1 86 ? 1.567 6.042 -1.316 1.00 96.06 86 SER A C 1
ATOM 713 O O . SER A 1 86 ? 1.541 7.042 -2.036 1.00 96.06 86 SER A O 1
ATOM 715 N N . CYS A 1 87 ? 1.701 6.120 0.001 1.00 93.44 87 CYS A N 1
ATOM 716 C CA . CYS A 1 87 ? 1.953 7.346 0.739 1.00 93.44 87 CYS A CA 1
ATOM 717 C C . CYS A 1 87 ? 3.412 7.788 0.546 1.00 93.44 87 CYS A C 1
ATOM 719 O O . CYS A 1 87 ? 4.345 7.000 0.711 1.00 93.44 87 CYS A O 1
ATOM 721 N N . GLY A 1 88 ? 3.612 9.071 0.237 1.00 84.88 88 GLY A N 1
ATOM 722 C CA . GLY A 1 88 ? 4.939 9.676 0.147 1.00 84.88 88 GLY A CA 1
ATOM 723 C C . GLY A 1 88 ? 5.448 10.078 1.527 1.00 84.88 88 GLY A C 1
ATOM 724 O O . GLY A 1 88 ? 5.279 11.222 1.936 1.00 84.88 88 GLY A O 1
ATOM 725 N N . SER A 1 89 ? 6.045 9.144 2.264 1.00 79.81 89 SER A N 1
ATOM 726 C CA . SER A 1 89 ? 6.801 9.460 3.484 1.00 79.81 89 SER A CA 1
ATOM 727 C C . SER A 1 89 ? 8.241 9.794 3.111 1.00 79.81 89 SER A C 1
ATOM 729 O O . SER A 1 89 ? 9.129 8.972 3.284 1.00 79.81 89 SER A O 1
ATOM 731 N N . LEU A 1 90 ? 8.434 10.979 2.533 1.00 78.88 90 LEU A N 1
ATOM 732 C CA . LEU A 1 90 ? 9.735 11.445 2.063 1.00 78.88 90 LEU A CA 1
ATOM 733 C C . LEU A 1 90 ? 10.655 11.780 3.248 1.00 78.88 90 LEU A C 1
ATOM 735 O O . LEU A 1 90 ? 10.284 12.551 4.133 1.00 78.88 90 LEU A O 1
ATOM 739 N N . MET A 1 91 ? 11.855 11.216 3.242 1.00 81.44 91 MET A N 1
ATOM 740 C CA . MET A 1 91 ? 13.005 11.579 4.066 1.00 81.44 91 MET A CA 1
ATOM 741 C C . MET A 1 91 ? 13.879 12.661 3.403 1.00 81.44 91 MET A C 1
ATOM 743 O O . MET A 1 91 ? 14.656 13.322 4.090 1.00 81.44 91 MET A O 1
ATOM 747 N N . GLY A 1 92 ? 13.738 12.874 2.092 1.00 83.12 92 GLY A N 1
ATOM 748 C CA . GLY A 1 92 ? 14.532 13.814 1.300 1.00 83.12 92 GLY A CA 1
ATOM 749 C C . GLY A 1 92 ? 15.605 13.119 0.458 1.00 83.12 92 GLY A C 1
ATOM 750 O O . GLY A 1 92 ? 15.580 11.908 0.260 1.00 83.12 92 GLY A O 1
ATOM 751 N N . TYR A 1 93 ? 16.540 13.897 -0.091 1.00 89.12 93 TYR A N 1
ATOM 752 C CA . TYR A 1 93 ? 17.584 13.369 -0.973 1.00 89.12 93 TYR A CA 1
ATOM 753 C C . TYR A 1 93 ? 18.791 12.870 -0.173 1.00 89.12 93 TYR A C 1
ATOM 755 O O . TYR A 1 93 ? 19.287 13.569 0.709 1.00 89.12 93 TYR A O 1
ATOM 763 N N . SER A 1 94 ? 19.272 11.672 -0.501 1.00 90.25 94 SER A N 1
ATOM 764 C CA . SER A 1 94 ? 20.407 11.007 0.156 1.00 90.25 94 SER A CA 1
ATOM 765 C C . SER A 1 94 ? 21.203 10.147 -0.831 1.00 90.25 94 SER A C 1
ATOM 767 O O . SER A 1 94 ? 20.785 9.950 -1.973 1.00 90.25 94 SER A O 1
ATOM 769 N N . GLU A 1 95 ? 22.324 9.569 -0.396 1.00 92.38 95 GLU A N 1
ATOM 770 C CA . GLU A 1 95 ? 23.128 8.625 -1.187 1.00 92.38 95 GLU A CA 1
ATOM 771 C C . GLU A 1 95 ? 22.294 7.442 -1.698 1.00 92.38 95 GLU A C 1
ATOM 773 O O . GLU A 1 95 ? 22.477 6.987 -2.826 1.00 92.38 95 GLU A O 1
ATOM 778 N N . PHE A 1 96 ? 21.317 6.990 -0.911 1.00 89.19 96 PHE A N 1
ATOM 779 C CA . PHE A 1 96 ? 20.399 5.934 -1.329 1.00 89.19 96 PHE A CA 1
ATOM 780 C C . PHE A 1 96 ? 19.506 6.373 -2.503 1.00 89.19 96 PHE A C 1
ATOM 782 O O . PHE A 1 96 ? 19.228 5.583 -3.404 1.00 89.19 96 PHE A O 1
ATOM 789 N N . SER A 1 97 ? 19.116 7.653 -2.553 1.00 89.81 97 SER A N 1
ATOM 790 C CA . SER A 1 97 ? 18.367 8.210 -3.692 1.00 89.81 97 SER A CA 1
ATOM 791 C C . SER A 1 97 ? 19.188 8.127 -4.984 1.00 89.81 97 SER A C 1
ATOM 793 O O . SER A 1 97 ? 18.658 7.739 -6.025 1.00 89.81 97 SER A O 1
ATOM 795 N N . VAL A 1 98 ? 20.499 8.398 -4.905 1.00 90.56 98 VAL A N 1
ATOM 796 C CA . VAL A 1 98 ? 21.435 8.253 -6.035 1.00 90.56 98 VAL A CA 1
ATOM 797 C C . VAL A 1 98 ? 21.504 6.798 -6.500 1.00 90.56 98 VAL A C 1
ATOM 799 O O . VAL A 1 98 ? 21.389 6.525 -7.696 1.00 90.56 98 VAL A O 1
ATOM 802 N N . GLU A 1 99 ? 21.654 5.854 -5.567 1.00 89.56 99 GLU A N 1
ATOM 803 C CA . GLU A 1 99 ? 21.769 4.420 -5.863 1.00 89.56 99 GLU A CA 1
ATOM 804 C C . GLU A 1 99 ? 20.581 3.914 -6.694 1.00 89.56 99 GLU A C 1
ATOM 806 O O . GLU A 1 99 ? 20.751 3.226 -7.715 1.00 89.56 99 GLU A O 1
ATOM 811 N N . ILE A 1 100 ? 19.371 4.327 -6.314 1.00 86.88 100 ILE A N 1
ATOM 812 C CA . ILE A 1 100 ? 18.139 3.888 -6.968 1.00 86.88 100 ILE A CA 1
ATOM 813 C C . ILE A 1 100 ? 17.654 4.829 -8.081 1.00 86.88 100 ILE A C 1
ATOM 815 O O . ILE A 1 100 ? 16.644 4.536 -8.720 1.00 86.88 100 ILE A O 1
ATOM 819 N N . LYS A 1 101 ? 18.393 5.914 -8.359 1.00 88.75 101 LYS A N 1
ATOM 820 C CA . LYS A 1 101 ? 18.037 6.982 -9.314 1.00 88.75 101 LYS A CA 1
ATOM 821 C C . LYS A 1 101 ? 16.665 7.613 -9.031 1.00 88.75 101 LYS A C 1
ATOM 823 O O . LYS A 1 101 ? 15.898 7.872 -9.956 1.00 88.75 101 LYS A O 1
ATOM 828 N N . ALA A 1 102 ? 16.346 7.829 -7.758 1.00 84.81 102 ALA A N 1
ATOM 829 C CA . ALA A 1 102 ? 15.136 8.528 -7.342 1.00 84.81 102 ALA A CA 1
ATOM 830 C C . ALA A 1 102 ? 15.418 10.009 -7.072 1.00 84.81 102 ALA A C 1
ATOM 832 O O . ALA A 1 102 ? 16.510 10.374 -6.644 1.00 84.81 102 ALA A O 1
ATOM 833 N N . GLU A 1 103 ? 14.407 10.854 -7.278 1.00 81.50 103 GLU A N 1
ATOM 834 C CA . GLU A 1 103 ? 14.483 12.286 -6.958 1.00 81.50 103 GLU A CA 1
ATOM 835 C C . GLU A 1 103 ? 14.579 12.540 -5.451 1.00 81.50 103 GLU A C 1
ATOM 837 O O . GLU A 1 103 ? 15.191 13.519 -5.047 1.00 81.50 103 GLU A O 1
ATOM 842 N N . PHE A 1 104 ? 13.996 11.655 -4.634 1.00 83.56 104 PHE A N 1
ATOM 843 C CA . PHE A 1 104 ? 14.011 11.669 -3.170 1.00 83.56 104 PHE A CA 1
ATOM 844 C C . PHE A 1 104 ? 13.735 10.263 -2.645 1.00 83.56 104 PHE A C 1
ATOM 846 O O . PHE A 1 104 ? 13.192 9.434 -3.379 1.00 83.56 104 PHE A O 1
ATOM 853 N N . GLN A 1 105 ? 14.056 10.027 -1.376 1.00 78.94 105 GLN A N 1
ATOM 854 C CA . GLN A 1 105 ? 13.602 8.899 -0.565 1.00 78.94 105 GLN A CA 1
ATOM 855 C C . GLN A 1 105 ? 13.074 9.444 0.751 1.00 78.94 105 GLN A C 1
ATOM 857 O O . GLN A 1 105 ? 12.676 10.623 0.792 1.00 78.94 105 GLN A O 1
#

Radius of gyration: 16.14 Å; Cα contacts (8 Å, |Δi|>4): 135; chains: 1; bounding box: 42×28×45 Å

Nearest PDB structures (foldseek):
  1nnw-assembly1_A  TM=5.747E-01  e=8.135E-02  Pyrococcus furiosus
  7uiw-assembly1_B  TM=3.811E-01  e=1.839E+00  Escherichia coli
  6dv2-assembly1_H  TM=3.128E-01  e=9.657E+00  Homo sapiens
  6wya-assembly1_A  TM=2.506E-01  e=4.655E+00  Thermococcus kodakarensis KOD1

Sequence (105 aa):
MTLAKYYAKNKRVHWMVGRGYHNTQEIMGRKVRFHHGDGLRYQGGVGGISIPVNKAIAQWDKVQVVDFDIFGHWHTFLPHYPKWVSCGSLMGYSEFSVEIKAEFQ

Solvent-accessible surface area (backbone atoms only — not comparable to full-atom values): 6458 Å² total; per-residue (Å²): 136,53,71,68,66,74,43,68,85,42,89,89,66,80,87,85,81,64,95,59,74,68,37,78,48,76,55,98,92,35,42,33,36,36,36,57,47,84,89,62,73,80,86,82,66,90,74,60,63,54,60,51,50,54,56,50,50,64,55,50,38,76,81,55,73,62,59,30,38,42,29,36,80,71,26,42,68,44,83,48,76,80,49,34,34,32,42,53,66,61,80,43,75,50,73,67,13,63,76,72,70,41,91,42,44